Protein AF-A0A9D6WDE6-F1 (afdb_monomer)

Structure (mmCIF, N/CA/C/O backbone):
data_AF-A0A9D6WDE6-F1
#
_entry.id   AF-A0A9D6WDE6-F1
#
loop_
_atom_site.group_PDB
_atom_site.id
_atom_site.type_symbol
_atom_site.label_atom_id
_atom_site.label_alt_id
_atom_site.label_comp_id
_atom_site.label_asym_id
_atom_site.label_entity_id
_atom_site.label_seq_id
_atom_site.pdbx_PDB_ins_code
_atom_site.Cartn_x
_atom_site.Cartn_y
_atom_site.Cartn_z
_atom_site.occupancy
_atom_site.B_iso_or_equiv
_atom_site.auth_seq_id
_atom_site.auth_comp_id
_atom_site.auth_asym_id
_atom_site.auth_atom_id
_atom_site.pdbx_PDB_model_num
ATOM 1 N N . MET A 1 1 ? 1.030 -18.334 -0.334 1.00 39.16 1 MET A N 1
ATOM 2 C CA . MET A 1 1 ? 1.734 -17.310 0.473 1.00 39.16 1 MET A CA 1
ATOM 3 C C . MET A 1 1 ? 0.956 -15.984 0.480 1.00 39.16 1 MET A C 1
ATOM 5 O O . MET A 1 1 ? 1.410 -15.011 -0.090 1.00 39.16 1 MET A O 1
ATOM 9 N N . ARG A 1 2 ? -0.241 -15.944 1.094 1.00 40.38 2 ARG A N 1
ATOM 10 C CA . ARG A 1 2 ? -1.112 -14.742 1.194 1.00 40.38 2 ARG A CA 1
ATOM 11 C C . ARG A 1 2 ? -1.199 -14.164 2.619 1.00 40.38 2 ARG A C 1
ATOM 13 O O . ARG A 1 2 ? -1.968 -13.250 2.872 1.00 40.38 2 ARG A O 1
ATOM 20 N N . ARG A 1 3 ? -0.467 -14.748 3.575 1.00 40.88 3 ARG A N 1
ATOM 21 C CA . ARG A 1 3 ? -0.707 -14.526 5.010 1.00 40.88 3 ARG A CA 1
ATOM 22 C C . ARG A 1 3 ? 0.004 -13.303 5.594 1.00 40.88 3 ARG A C 1
ATOM 24 O O . ARG A 1 3 ? -0.477 -12.811 6.597 1.00 40.88 3 ARG A O 1
ATOM 31 N N . LEU A 1 4 ? 1.084 -12.801 4.987 1.00 37.81 4 LEU A N 1
ATOM 32 C CA . LEU A 1 4 ? 1.917 -11.746 5.593 1.00 37.81 4 LEU A CA 1
ATOM 33 C C . LEU A 1 4 ? 1.359 -10.327 5.390 1.00 37.81 4 LEU A C 1
ATOM 35 O O . LEU A 1 4 ? 1.248 -9.584 6.357 1.00 37.81 4 LEU A O 1
ATOM 39 N N . LEU A 1 5 ? 0.895 -9.986 4.182 1.00 40.03 5 LEU A N 1
ATOM 40 C CA . LEU A 1 5 ? 0.228 -8.699 3.902 1.00 40.03 5 LEU A CA 1
ATOM 41 C C . LEU A 1 5 ? -1.110 -8.538 4.644 1.00 40.03 5 LEU A C 1
ATOM 43 O O . LEU A 1 5 ? -1.535 -7.421 4.931 1.00 40.03 5 LEU A O 1
ATOM 47 N N . ALA A 1 6 ? -1.751 -9.657 4.994 1.00 45.62 6 ALA A N 1
ATOM 48 C CA . ALA A 1 6 ? -2.990 -9.659 5.756 1.00 45.62 6 ALA A CA 1
ATOM 49 C C . ALA A 1 6 ? -2.793 -9.222 7.219 1.00 45.62 6 ALA A C 1
ATOM 51 O O . ALA A 1 6 ? -3.741 -8.717 7.802 1.00 45.62 6 ALA A O 1
ATOM 52 N N . VAL A 1 7 ? -1.601 -9.375 7.815 1.00 45.12 7 VAL A N 1
ATOM 53 C CA . VAL A 1 7 ? -1.374 -9.079 9.248 1.00 45.12 7 VAL A CA 1
ATOM 54 C C . VAL A 1 7 ? -1.395 -7.575 9.525 1.00 45.12 7 VAL A C 1
ATOM 56 O O . VAL A 1 7 ? -2.079 -7.135 10.445 1.00 45.12 7 VAL A O 1
ATOM 59 N N . ALA A 1 8 ? -0.747 -6.790 8.662 1.00 46.88 8 ALA A N 1
ATOM 60 C CA . ALA A 1 8 ? -0.653 -5.334 8.780 1.00 46.88 8 ALA A CA 1
ATOM 61 C C . ALA A 1 8 ? -2.029 -4.636 8.715 1.00 46.88 8 ALA A C 1
ATOM 63 O O . ALA A 1 8 ? -2.273 -3.649 9.403 1.00 46.88 8 ALA A O 1
ATOM 64 N N . CYS A 1 9 ? -2.960 -5.165 7.911 1.00 48.22 9 CYS A N 1
ATOM 65 C CA . CYS A 1 9 ? -4.346 -4.691 7.889 1.00 48.22 9 CYS A CA 1
ATOM 66 C C . CYS A 1 9 ? -5.230 -5.370 8.944 1.00 48.22 9 CYS A C 1
ATOM 68 O O . CYS A 1 9 ? -6.136 -4.722 9.457 1.00 48.22 9 CYS A O 1
ATOM 70 N N . ALA A 1 10 ? -4.979 -6.635 9.301 1.00 50.94 10 ALA A N 1
ATOM 71 C CA . ALA A 1 10 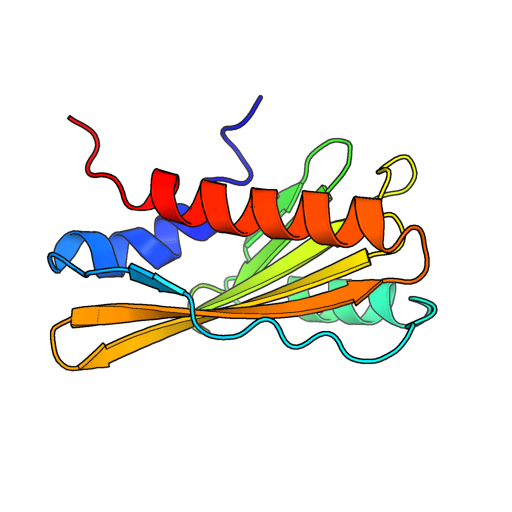? -5.787 -7.357 10.283 1.00 50.94 10 ALA A CA 1
ATOM 72 C C . ALA A 1 10 ? -5.682 -6.759 11.690 1.00 50.94 10 ALA A C 1
ATOM 74 O O . ALA A 1 10 ? -6.695 -6.715 12.375 1.00 50.94 10 ALA A O 1
ATOM 75 N N . GLY A 1 11 ? -4.519 -6.249 12.114 1.00 49.53 11 GLY A N 1
ATOM 76 C CA . GLY A 1 11 ? -4.391 -5.567 13.412 1.00 49.53 11 GLY A CA 1
ATOM 77 C C . GLY A 1 11 ? -5.223 -4.282 13.489 1.00 49.53 11 GLY A C 1
ATOM 78 O O . GLY A 1 11 ? -5.933 -4.046 14.464 1.00 49.53 11 GLY A O 1
ATOM 79 N N . LEU A 1 12 ? -5.217 -3.498 12.409 1.00 52.53 12 LEU A N 1
ATOM 80 C CA . LEU A 1 12 ? -5.995 -2.263 12.287 1.00 52.53 12 LEU A CA 1
ATOM 81 C C . LEU A 1 12 ? -7.504 -2.495 12.156 1.00 52.53 12 LEU A C 1
ATOM 83 O O . LEU A 1 12 ? -8.312 -1.697 12.622 1.00 52.53 12 LEU A O 1
ATOM 87 N N . LEU A 1 13 ? -7.885 -3.603 11.527 1.00 52.16 13 LEU A N 1
ATOM 88 C CA . LEU A 1 13 ? -9.272 -3.988 11.298 1.00 52.16 13 LEU A CA 1
ATOM 89 C C . LEU A 1 13 ? -9.865 -4.812 12.453 1.00 52.16 13 LEU A C 1
ATOM 91 O O . LEU A 1 13 ? -11.079 -4.798 12.630 1.00 52.16 13 LEU A O 1
ATOM 95 N N . ALA A 1 14 ? -9.048 -5.473 13.280 1.00 51.78 14 ALA A N 1
ATOM 96 C CA . ALA A 1 14 ? -9.503 -6.200 14.469 1.00 51.78 14 ALA A CA 1
ATOM 97 C C . ALA A 1 14 ? -10.117 -5.265 15.522 1.00 51.78 14 ALA A C 1
ATOM 99 O O . ALA A 1 14 ? -11.100 -5.635 16.165 1.00 51.78 14 ALA A O 1
ATOM 100 N N . LEU A 1 15 ? -9.614 -4.026 15.632 1.00 47.50 15 LEU A N 1
ATOM 101 C CA . LEU A 1 15 ? -10.226 -2.993 16.476 1.00 47.50 15 LEU A CA 1
ATOM 102 C C . LEU A 1 15 ? -11.658 -2.644 16.030 1.00 47.50 15 LEU A C 1
ATOM 104 O O . LEU A 1 15 ? -12.489 -2.268 16.851 1.00 47.50 15 LEU A O 1
ATOM 108 N N . ALA A 1 16 ? -11.956 -2.794 14.737 1.00 47.28 16 ALA A N 1
ATOM 109 C CA . ALA A 1 16 ? -13.279 -2.557 14.176 1.00 47.28 16 ALA A CA 1
ATOM 110 C C . ALA A 1 16 ? -14.168 -3.810 14.134 1.00 47.28 16 ALA A C 1
ATOM 112 O O . ALA A 1 16 ? -15.385 -3.706 14.279 1.00 47.28 16 ALA A O 1
ATOM 113 N N . ALA A 1 17 ? -13.587 -5.000 13.969 1.00 48.16 17 ALA A N 1
ATOM 114 C CA . ALA A 1 17 ? -14.317 -6.267 14.009 1.00 48.16 17 ALA A CA 1
ATOM 115 C C . ALA A 1 17 ? -14.914 -6.546 15.400 1.00 48.16 17 ALA A C 1
ATOM 117 O O . ALA A 1 17 ? -16.003 -7.102 15.493 1.00 48.16 17 ALA A O 1
ATOM 118 N N . ALA A 1 18 ? -14.275 -6.064 16.474 1.00 49.88 18 ALA A N 1
ATOM 119 C CA . ALA A 1 18 ? -14.845 -6.080 17.825 1.00 49.88 18 ALA A CA 1
ATOM 120 C C . ALA A 1 18 ? -16.123 -5.220 17.974 1.00 49.88 18 ALA A C 1
ATOM 122 O O . ALA A 1 18 ? -16.766 -5.245 19.022 1.00 49.88 18 ALA A O 1
ATOM 123 N N . ALA A 1 19 ? -16.494 -4.448 16.946 1.00 47.50 19 ALA A N 1
ATOM 124 C CA . ALA A 1 19 ? -17.531 -3.427 17.006 1.00 47.50 19 ALA A CA 1
ATOM 125 C C . ALA A 1 19 ? -18.738 -3.684 16.070 1.00 47.50 19 ALA A C 1
ATOM 127 O O . ALA A 1 19 ? -19.608 -2.820 15.997 1.00 47.50 19 ALA A O 1
ATOM 128 N N . ASP A 1 20 ? -18.843 -4.826 15.374 1.00 54.03 20 ASP A N 1
ATOM 129 C CA . ASP A 1 20 ? -19.872 -5.052 14.326 1.00 54.03 20 ASP A CA 1
ATOM 130 C C . ASP A 1 20 ? -19.853 -3.962 13.230 1.00 54.03 20 ASP A C 1
ATOM 132 O O . ASP A 1 20 ? -20.867 -3.516 12.681 1.00 54.03 20 ASP A O 1
ATOM 136 N N . ALA A 1 21 ? -18.650 -3.486 12.919 1.00 54.38 21 ALA A N 1
ATOM 137 C CA . ALA A 1 21 ? -18.438 -2.375 12.016 1.00 54.38 21 ALA A CA 1
ATOM 138 C C . ALA A 1 21 ? -18.770 -2.707 10.555 1.00 54.38 21 ALA A C 1
ATOM 140 O O . ALA A 1 21 ? -18.129 -3.553 9.927 1.00 54.38 21 ALA A O 1
ATOM 141 N N . ARG A 1 22 ? -19.698 -1.962 9.941 1.00 58.09 22 ARG A N 1
ATOM 142 C CA . ARG A 1 22 ? -19.879 -1.989 8.478 1.00 58.09 22 ARG A CA 1
ATOM 143 C C . ARG A 1 22 ? -18.728 -1.245 7.796 1.00 58.09 22 ARG A C 1
ATOM 145 O O . ARG A 1 22 ? -18.532 -0.057 8.035 1.00 58.09 22 ARG A O 1
ATOM 152 N N . VAL A 1 23 ? -17.982 -1.915 6.916 1.00 57.03 23 VAL A N 1
ATOM 153 C CA . VAL A 1 23 ? -16.909 -1.272 6.136 1.00 57.03 23 VAL A CA 1
ATOM 154 C C . VAL A 1 23 ? -17.503 -0.538 4.935 1.00 57.03 23 VAL A C 1
ATOM 156 O O . VAL A 1 23 ? -18.060 -1.158 4.028 1.00 57.03 23 VAL A O 1
ATOM 159 N N . VAL A 1 24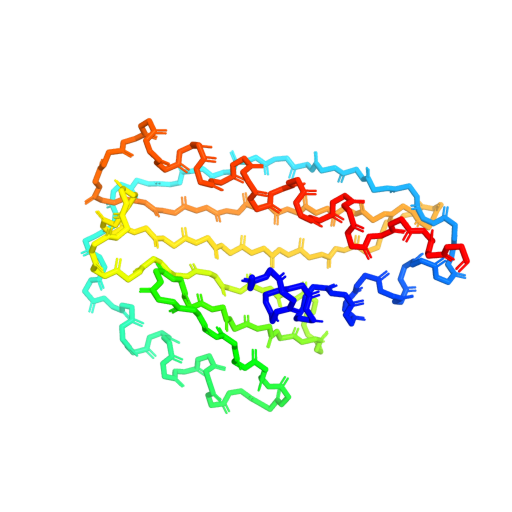 ? -17.330 0.781 4.891 1.00 57.28 24 VAL A N 1
ATOM 160 C CA . VAL A 1 24 ? -17.697 1.632 3.759 1.00 57.28 24 VAL A CA 1
ATOM 161 C C . VAL A 1 24 ? -16.421 2.180 3.118 1.00 57.28 24 VAL A C 1
ATOM 163 O O . VAL A 1 24 ? -15.710 3.006 3.684 1.00 57.28 24 VAL A O 1
ATOM 166 N N . VAL A 1 25 ? -16.095 1.701 1.917 1.00 58.22 25 VAL A N 1
ATOM 167 C CA . VAL A 1 25 ? -14.910 2.163 1.176 1.00 58.22 25 VAL A CA 1
ATOM 168 C C . VAL A 1 25 ? -15.275 3.441 0.424 1.00 58.22 25 VAL A C 1
ATOM 170 O O . VAL A 1 25 ? -16.086 3.401 -0.502 1.00 58.22 25 VAL A O 1
ATOM 173 N N . PHE A 1 26 ? -14.683 4.569 0.812 1.00 51.03 26 PHE A N 1
ATOM 174 C CA . PHE A 1 26 ? -14.956 5.879 0.227 1.00 51.03 26 PHE A CA 1
ATOM 175 C C . PHE A 1 26 ? -13.731 6.387 -0.528 1.00 51.03 26 PHE A C 1
ATOM 177 O O . PHE A 1 26 ? -12.671 6.543 0.063 1.00 51.03 26 PHE A O 1
ATOM 184 N N . GLY A 1 27 ? -13.925 6.731 -1.803 1.00 52.78 27 GLY A N 1
ATOM 185 C CA . GLY A 1 27 ? -12.989 7.545 -2.577 1.00 52.78 27 GLY A CA 1
ATOM 186 C C . GLY A 1 27 ? -11.721 6.819 -3.033 1.00 52.78 27 GLY A C 1
ATOM 187 O O . GLY A 1 27 ? -10.950 6.285 -2.246 1.00 52.78 27 GLY A O 1
ATOM 188 N N . LYS A 1 28 ? -11.479 6.849 -4.345 1.00 56.12 28 LYS A N 1
ATOM 189 C CA . LYS A 1 28 ? -10.154 6.616 -4.926 1.00 56.12 28 LYS A CA 1
ATOM 190 C C . LYS A 1 28 ? -9.686 7.947 -5.478 1.00 56.12 28 LYS A C 1
ATOM 192 O O . LYS A 1 28 ? -10.188 8.372 -6.520 1.00 56.12 28 LYS A O 1
ATOM 197 N N . ARG A 1 29 ? -8.766 8.622 -4.792 1.00 57.81 29 ARG A N 1
ATOM 198 C CA . ARG A 1 29 ? -8.119 9.812 -5.354 1.00 57.81 29 ARG A CA 1
ATOM 199 C C . ARG A 1 29 ? -6.824 9.367 -6.020 1.00 57.81 29 ARG A C 1
ATOM 201 O O . ARG A 1 29 ? -5.984 8.736 -5.389 1.00 57.81 29 ARG A O 1
ATOM 208 N N . CYS A 1 30 ? -6.703 9.639 -7.316 1.00 57.84 30 CYS A N 1
ATOM 209 C CA . CYS A 1 30 ? -5.528 9.288 -8.108 1.00 57.84 30 CYS A CA 1
ATOM 210 C C . CYS A 1 30 ? -4.888 10.589 -8.621 1.00 57.84 30 CYS A C 1
ATOM 212 O O . CYS A 1 30 ? -5.360 11.124 -9.628 1.00 57.84 30 CYS A O 1
ATOM 214 N N . PRO A 1 31 ? -3.901 11.159 -7.903 1.00 58.59 31 PRO A N 1
ATOM 215 C CA . PRO A 1 31 ? -3.145 12.330 -8.354 1.00 58.59 31 PRO A CA 1
ATOM 216 C C . PRO A 1 31 ? -2.150 11.952 -9.480 1.00 58.59 31 PRO A C 1
ATOM 218 O O . PRO A 1 31 ? -2.048 10.769 -9.816 1.00 58.59 31 PRO A O 1
ATOM 221 N N . PRO A 1 32 ? -1.463 12.925 -10.120 1.00 59.84 32 PRO A N 1
ATOM 222 C CA . PRO A 1 32 ? -0.767 12.729 -11.398 1.00 59.84 32 PRO A CA 1
ATOM 223 C C . PRO A 1 32 ? 0.425 11.761 -11.309 1.00 59.84 32 PRO A C 1
ATOM 225 O O . PRO A 1 32 ? 0.836 11.353 -10.225 1.00 59.84 32 PRO A O 1
ATOM 228 N N . ARG A 1 33 ? 0.975 11.390 -12.479 1.00 60.47 33 ARG A N 1
ATOM 229 C CA . ARG A 1 33 ? 2.186 10.557 -12.594 1.00 60.47 33 ARG A CA 1
ATOM 230 C C . ARG A 1 33 ? 3.285 11.073 -11.658 1.00 60.47 33 ARG A C 1
ATOM 232 O O . ARG A 1 33 ? 3.709 12.215 -11.790 1.00 60.47 33 ARG A O 1
ATOM 239 N N . ASP A 1 34 ? 3.755 10.207 -10.768 1.00 68.44 34 ASP A N 1
ATOM 240 C CA . ASP A 1 34 ? 4.879 10.448 -9.857 1.00 68.44 34 ASP A CA 1
ATOM 241 C C . ASP A 1 34 ? 6.042 9.553 -10.290 1.00 68.44 34 ASP A C 1
ATOM 243 O O . ASP A 1 34 ? 5.882 8.337 -10.397 1.00 68.44 34 ASP A O 1
ATOM 247 N N . THR A 1 35 ? 7.204 10.143 -10.568 1.00 65.12 35 THR A N 1
ATOM 248 C CA . THR A 1 35 ? 8.385 9.415 -11.055 1.00 65.12 35 THR A CA 1
ATOM 249 C C . THR A 1 35 ? 8.947 8.431 -10.034 1.00 65.12 35 THR A C 1
ATOM 251 O O . THR A 1 35 ? 9.687 7.528 -10.416 1.00 65.12 35 THR A O 1
ATOM 254 N N . GLY A 1 36 ? 8.587 8.573 -8.756 1.00 68.50 36 GLY A N 1
ATOM 255 C CA . GLY A 1 36 ? 9.027 7.691 -7.682 1.00 68.50 36 GLY A CA 1
ATOM 256 C C . GLY A 1 36 ? 10.409 8.008 -7.121 1.00 68.50 36 GLY A C 1
ATOM 257 O O . GLY A 1 36 ? 10.886 7.293 -6.243 1.00 68.50 36 GLY A O 1
ATOM 258 N N . ALA A 1 37 ? 11.041 9.099 -7.569 1.00 73.75 37 ALA A N 1
ATOM 259 C CA . ALA A 1 37 ? 12.390 9.483 -7.148 1.00 73.75 37 ALA A CA 1
ATOM 260 C C . ALA A 1 37 ? 12.515 9.709 -5.625 1.00 73.75 37 ALA A C 1
ATOM 262 O O . ALA A 1 37 ? 13.561 9.431 -5.047 1.00 73.75 37 ALA A O 1
ATOM 263 N N . GLY A 1 38 ? 11.445 10.161 -4.958 1.00 80.31 38 GLY A N 1
ATOM 264 C CA . GLY A 1 38 ? 11.420 10.388 -3.505 1.00 80.31 38 GLY A CA 1
ATOM 265 C C . GLY A 1 38 ? 11.038 9.169 -2.655 1.00 80.31 38 GLY A C 1
ATOM 266 O O . GLY A 1 38 ? 11.084 9.242 -1.428 1.00 80.31 38 GLY A O 1
ATOM 267 N N . TRP A 1 39 ? 10.651 8.045 -3.266 1.00 86.69 39 TRP A N 1
ATOM 268 C CA . TRP A 1 39 ? 10.093 6.907 -2.524 1.00 86.69 39 TRP A CA 1
ATOM 269 C C . TRP A 1 39 ? 11.088 6.206 -1.597 1.00 86.69 39 TRP A C 1
ATOM 271 O O . TRP A 1 39 ? 10.667 5.820 -0.512 1.00 86.69 39 TRP A O 1
ATOM 281 N N . PRO A 1 40 ? 12.386 6.049 -1.929 1.00 87.56 40 PRO A N 1
ATOM 282 C CA . PRO A 1 40 ? 13.337 5.454 -0.990 1.00 87.56 40 PRO A CA 1
ATOM 283 C C . PRO A 1 40 ? 13.457 6.240 0.324 1.00 87.56 40 PRO A C 1
ATOM 285 O O . PRO A 1 40 ? 13.483 5.638 1.396 1.00 87.56 40 PRO A O 1
ATOM 288 N N . ALA A 1 41 ? 13.471 7.576 0.252 1.00 87.75 41 ALA A N 1
ATOM 289 C CA . ALA A 1 41 ? 13.521 8.440 1.430 1.00 87.75 41 ALA A CA 1
ATOM 290 C C . ALA A 1 41 ? 12.204 8.401 2.225 1.00 87.75 41 ALA A C 1
ATOM 292 O O . ALA A 1 41 ? 12.229 8.281 3.447 1.00 87.75 41 ALA A O 1
ATOM 293 N N . GLU A 1 42 ? 11.058 8.430 1.537 1.00 89.94 42 GLU A N 1
ATOM 294 C CA . GLU A 1 42 ? 9.733 8.263 2.152 1.00 89.94 42 GLU A CA 1
ATOM 295 C C . GLU A 1 42 ? 9.618 6.911 2.876 1.00 89.94 42 GLU A C 1
ATOM 297 O O . GLU A 1 42 ? 9.222 6.861 4.036 1.00 89.94 42 GLU A O 1
ATOM 302 N N . LEU A 1 43 ? 10.043 5.819 2.234 1.00 89.38 43 LEU A N 1
ATOM 303 C CA . LEU A 1 43 ? 10.078 4.476 2.815 1.00 89.38 43 LEU A CA 1
ATOM 304 C C . LEU A 1 43 ? 10.962 4.404 4.059 1.00 89.38 43 LEU A C 1
ATOM 306 O O . LEU A 1 43 ? 10.561 3.806 5.057 1.00 89.38 43 LEU A O 1
ATOM 310 N N . ALA A 1 44 ? 12.154 5.002 4.012 1.00 91.75 44 ALA A N 1
ATOM 311 C CA . ALA A 1 44 ? 13.048 5.067 5.163 1.00 91.75 44 ALA A CA 1
ATOM 312 C C . ALA A 1 44 ? 12.405 5.849 6.320 1.00 91.75 44 ALA A C 1
ATOM 314 O O . ALA A 1 44 ? 12.401 5.370 7.453 1.00 91.75 44 ALA A O 1
ATOM 315 N N . ALA A 1 45 ? 11.786 6.996 6.027 1.00 93.06 45 ALA A N 1
ATOM 316 C CA . ALA A 1 45 ? 11.082 7.804 7.018 1.00 93.06 45 ALA A CA 1
ATOM 317 C C . ALA A 1 45 ? 9.875 7.070 7.625 1.00 93.06 45 ALA A C 1
ATOM 319 O O . ALA A 1 45 ? 9.659 7.149 8.830 1.00 93.06 45 ALA A O 1
ATOM 320 N N . LEU A 1 46 ? 9.107 6.328 6.820 1.00 91.81 46 LEU A N 1
ATOM 321 C CA . LEU A 1 46 ? 7.983 5.513 7.288 1.00 91.81 46 LEU A CA 1
ATOM 322 C C . LEU A 1 46 ? 8.450 4.361 8.184 1.00 91.81 46 LEU A C 1
ATOM 324 O O . LEU A 1 46 ? 7.855 4.136 9.232 1.00 91.81 46 LEU A O 1
ATOM 328 N N . ARG A 1 47 ? 9.533 3.666 7.812 1.00 91.75 47 ARG A N 1
ATOM 329 C CA . ARG A 1 47 ? 10.127 2.583 8.618 1.00 91.75 47 ARG A CA 1
ATOM 330 C C . ARG A 1 47 ? 10.711 3.070 9.938 1.00 91.75 47 ARG A C 1
ATOM 332 O O . ARG A 1 47 ? 10.724 2.316 10.901 1.00 91.75 47 ARG A O 1
ATOM 339 N N . ALA A 1 48 ? 11.193 4.308 9.980 1.00 92.38 48 ALA A N 1
ATOM 340 C CA . ALA A 1 48 ? 11.727 4.914 11.192 1.00 92.38 48 ALA A CA 1
ATOM 341 C C . ALA A 1 48 ? 10.634 5.350 12.186 1.00 92.38 48 ALA A C 1
ATOM 343 O O . ALA A 1 48 ? 10.960 5.744 13.306 1.00 92.38 48 ALA A O 1
ATOM 344 N N . ARG A 1 49 ? 9.345 5.312 11.808 1.00 90.44 49 ARG A N 1
ATOM 345 C CA . ARG A 1 49 ? 8.259 5.687 12.721 1.00 90.44 49 ARG A CA 1
ATOM 346 C C . ARG A 1 49 ? 8.109 4.652 13.844 1.00 90.44 49 ARG A C 1
ATOM 348 O O . ARG A 1 49 ? 8.218 3.450 13.595 1.00 90.44 49 ARG A O 1
ATOM 355 N N . PRO A 1 50 ? 7.801 5.091 15.075 1.00 87.88 50 PRO A N 1
ATOM 356 C CA . PRO A 1 50 ? 7.505 4.174 16.167 1.00 87.88 50 PRO A CA 1
ATOM 357 C C . PRO A 1 50 ? 6.278 3.320 15.825 1.00 87.88 50 PRO A C 1
ATOM 359 O O . PRO A 1 50 ? 5.286 3.834 15.307 1.00 87.88 50 PRO A O 1
ATOM 362 N N . ASN A 1 51 ? 6.347 2.022 16.136 1.00 82.75 51 ASN A N 1
ATOM 363 C CA . ASN A 1 51 ? 5.318 1.018 15.827 1.00 82.75 51 ASN A CA 1
ATOM 364 C C . ASN A 1 51 ? 5.080 0.780 14.325 1.00 82.75 51 ASN A C 1
ATOM 366 O O . ASN A 1 51 ? 4.040 0.241 13.953 1.00 82.75 51 ASN A O 1
ATOM 370 N N . ALA A 1 52 ? 6.012 1.180 13.455 1.00 84.88 52 ALA A N 1
ATOM 371 C CA . ALA A 1 52 ? 5.931 0.826 12.047 1.00 84.88 52 ALA A CA 1
ATOM 372 C C . ALA A 1 52 ? 6.125 -0.682 11.857 1.00 84.88 52 ALA A C 1
ATOM 374 O O . ALA A 1 52 ? 7.138 -1.259 12.253 1.00 84.88 52 ALA A O 1
ATOM 375 N N . GLU A 1 53 ? 5.167 -1.311 11.189 1.00 87.69 53 GLU A N 1
ATOM 376 C CA . GLU A 1 53 ? 5.203 -2.727 10.852 1.00 87.69 53 GLU A CA 1
ATOM 377 C C . GLU A 1 53 ? 5.452 -2.879 9.355 1.00 87.69 53 GLU A C 1
ATOM 379 O O . GLU A 1 53 ? 4.578 -2.622 8.524 1.00 87.69 53 GLU A O 1
ATOM 384 N N . ALA A 1 54 ? 6.661 -3.299 8.989 1.00 86.50 54 ALA A N 1
ATOM 385 C CA . ALA A 1 54 ? 6.995 -3.590 7.603 1.00 86.50 54 ALA A CA 1
ATOM 386 C C . ALA A 1 54 ? 6.702 -5.060 7.277 1.00 86.50 54 ALA A C 1
ATOM 388 O O . ALA A 1 54 ? 7.137 -5.969 7.980 1.00 86.50 54 ALA A O 1
ATOM 389 N N . SER A 1 55 ? 6.012 -5.300 6.167 1.00 83.94 55 SER A N 1
ATOM 390 C CA . SER A 1 55 ? 5.839 -6.631 5.588 1.00 83.94 55 SER A CA 1
ATOM 391 C C . SER A 1 55 ? 6.110 -6.569 4.096 1.00 83.94 55 SER A C 1
ATOM 393 O O . SER A 1 55 ? 5.812 -5.578 3.434 1.00 83.94 55 SER A O 1
ATOM 395 N N . GLU A 1 56 ? 6.699 -7.615 3.538 1.00 86.31 56 GLU A N 1
ATOM 396 C CA . GLU A 1 56 ? 6.977 -7.645 2.112 1.00 86.31 56 GLU A CA 1
ATOM 397 C C . GLU A 1 56 ? 6.818 -9.033 1.519 1.00 86.31 56 GLU A C 1
ATOM 399 O O . GLU A 1 56 ? 7.011 -10.051 2.182 1.00 86.31 56 GLU A O 1
ATOM 404 N N . ASP A 1 57 ? 6.471 -9.053 0.240 1.00 85.06 57 ASP A N 1
ATOM 405 C CA . ASP A 1 57 ? 6.556 -10.228 -0.606 1.00 85.06 57 ASP A CA 1
ATOM 406 C C . ASP A 1 57 ? 7.473 -9.951 -1.812 1.00 85.06 57 ASP A C 1
ATOM 408 O O . ASP A 1 57 ? 8.190 -8.941 -1.878 1.00 85.06 57 ASP A O 1
ATOM 412 N N . ALA A 1 58 ? 7.473 -10.880 -2.770 1.00 84.88 58 ALA A N 1
ATOM 413 C CA . ALA A 1 58 ? 8.301 -10.802 -3.968 1.00 84.88 58 ALA A CA 1
ATOM 414 C C . ALA A 1 58 ? 8.001 -9.577 -4.854 1.00 84.88 58 ALA A C 1
ATOM 416 O O . ALA A 1 58 ? 8.840 -9.192 -5.663 1.00 84.88 58 ALA A O 1
ATOM 417 N N . ARG A 1 59 ? 6.812 -8.975 -4.754 1.00 87.75 59 ARG A N 1
ATOM 418 C CA . ARG A 1 59 ? 6.337 -7.933 -5.674 1.00 87.75 59 ARG A CA 1
ATOM 419 C C . ARG A 1 59 ? 5.803 -6.682 -4.985 1.00 87.75 59 ARG A C 1
ATOM 421 O O . ARG A 1 59 ? 5.553 -5.685 -5.663 1.00 87.75 59 ARG A O 1
ATOM 428 N N . THR A 1 60 ? 5.593 -6.696 -3.678 1.00 89.25 60 THR A N 1
ATOM 429 C CA . THR A 1 60 ? 5.016 -5.585 -2.921 1.00 89.25 60 THR A CA 1
ATOM 430 C C . THR A 1 60 ? 5.691 -5.460 -1.559 1.00 89.25 60 THR A C 1
ATOM 432 O O . THR A 1 60 ? 6.054 -6.444 -0.920 1.00 89.25 60 THR A O 1
ATOM 435 N N . LEU A 1 61 ? 5.881 -4.219 -1.130 1.00 90.50 61 LEU A N 1
ATOM 436 C CA . LEU A 1 61 ? 6.270 -3.827 0.216 1.00 90.50 61 LEU A CA 1
ATOM 437 C C . LEU A 1 61 ? 5.088 -3.084 0.838 1.00 90.50 61 LEU A C 1
ATOM 439 O O . LEU A 1 61 ? 4.524 -2.197 0.201 1.00 90.50 61 LEU A O 1
ATOM 443 N N . ALA A 1 62 ? 4.734 -3.427 2.067 1.00 90.81 62 ALA A N 1
ATOM 444 C CA . ALA A 1 62 ? 3.745 -2.726 2.863 1.00 90.81 62 ALA A CA 1
ATOM 445 C C . ALA A 1 62 ? 4.366 -2.238 4.175 1.00 90.81 62 ALA A C 1
ATOM 447 O O . ALA A 1 62 ? 5.162 -2.940 4.797 1.00 90.81 62 ALA A O 1
ATOM 448 N N . ILE A 1 63 ? 3.989 -1.037 4.595 1.00 89.44 63 ILE A N 1
ATOM 449 C CA . ILE A 1 63 ? 4.309 -0.479 5.907 1.00 89.44 63 ILE A CA 1
ATOM 450 C C . ILE A 1 63 ? 2.986 -0.107 6.563 1.00 89.44 63 ILE A C 1
ATOM 452 O O . ILE A 1 63 ? 2.316 0.820 6.110 1.00 89.44 63 ILE A O 1
ATOM 456 N N . ALA A 1 64 ? 2.600 -0.833 7.606 1.00 88.12 64 ALA A N 1
ATOM 457 C CA . ALA A 1 64 ? 1.492 -0.448 8.461 1.00 88.12 64 ALA A CA 1
ATOM 458 C C . ALA A 1 64 ? 1.978 0.474 9.575 1.00 88.12 64 ALA A C 1
ATOM 460 O O . ALA A 1 64 ? 3.076 0.331 10.111 1.00 88.12 64 ALA A O 1
ATOM 461 N N . LEU A 1 65 ? 1.120 1.423 9.910 1.00 85.50 65 LEU A N 1
ATOM 462 C CA . LEU A 1 65 ? 1.300 2.419 10.947 1.00 85.50 65 LEU A CA 1
ATOM 463 C C . LEU A 1 65 ? 0.066 2.357 11.858 1.00 85.50 65 LEU A C 1
ATOM 465 O O . LEU A 1 65 ? -0.846 3.181 11.721 1.00 85.50 65 LEU A O 1
ATOM 469 N N . PRO A 1 66 ? -0.015 1.351 12.755 1.00 81.81 66 PRO A N 1
ATOM 470 C CA . PRO A 1 66 ? -1.232 1.068 13.508 1.00 81.81 66 PRO A CA 1
ATOM 471 C C . PRO A 1 66 ? -1.687 2.249 14.369 1.00 81.81 66 PRO A C 1
ATOM 473 O O . PRO A 1 66 ? -2.870 2.573 14.407 1.00 81.81 66 PRO A O 1
ATOM 476 N N . ALA A 1 67 ? -0.737 2.957 14.986 1.00 79.75 67 ALA A N 1
ATOM 477 C CA . ALA A 1 67 ? -1.015 4.129 15.816 1.00 79.75 67 ALA A CA 1
ATOM 478 C C . ALA A 1 67 ? -1.656 5.295 15.038 1.00 79.75 67 ALA A C 1
ATOM 480 O O . ALA A 1 67 ? -2.337 6.124 15.634 1.00 79.75 67 ALA A O 1
ATOM 481 N N . GLN A 1 68 ? -1.452 5.365 13.719 1.00 83.62 68 GLN A N 1
ATOM 482 C CA . GLN A 1 68 ? -2.023 6.395 12.846 1.00 83.62 68 GLN A CA 1
ATOM 483 C C . GLN A 1 68 ? -3.236 5.893 12.052 1.00 83.62 68 GLN A C 1
ATOM 485 O O . GLN A 1 68 ? -3.864 6.667 11.340 1.00 83.62 68 GLN A O 1
ATOM 490 N N . SER A 1 69 ? -3.592 4.613 12.172 1.00 85.31 69 SER A N 1
ATOM 491 C CA . SER A 1 69 ? -4.600 3.979 11.318 1.00 85.31 69 SER A CA 1
ATOM 492 C C . SER A 1 69 ? -4.295 4.057 9.823 1.00 85.31 69 SER A C 1
ATOM 494 O O . SER A 1 69 ? -5.189 4.211 8.990 1.00 85.31 69 SER A O 1
ATOM 496 N N . GLU A 1 70 ? -3.017 3.908 9.471 1.00 88.19 70 GLU A N 1
ATOM 497 C CA . GLU A 1 70 ? -2.543 4.020 8.094 1.00 88.19 70 GLU A CA 1
ATOM 498 C C . GLU A 1 70 ? -1.795 2.775 7.617 1.00 88.19 70 GLU A C 1
ATOM 500 O O . GLU A 1 70 ? -1.155 2.062 8.391 1.00 88.19 70 GLU A O 1
ATOM 505 N N . ALA A 1 71 ? -1.821 2.548 6.306 1.00 89.50 71 ALA A N 1
ATOM 506 C CA . ALA A 1 71 ? -0.946 1.600 5.638 1.00 89.50 71 ALA A CA 1
ATOM 507 C C . ALA A 1 71 ? -0.460 2.161 4.300 1.00 89.50 71 ALA A C 1
ATOM 509 O O . ALA A 1 71 ? -1.224 2.729 3.521 1.00 89.50 71 ALA A O 1
ATOM 510 N N . TRP A 1 72 ? 0.820 1.968 4.021 1.00 91.56 72 TRP A N 1
ATOM 511 C CA . TRP A 1 72 ? 1.467 2.359 2.778 1.00 91.56 72 TRP A CA 1
ATOM 512 C C . TRP A 1 72 ? 1.890 1.116 2.009 1.00 91.56 72 TRP A C 1
ATOM 514 O O . TRP A 1 72 ? 2.445 0.190 2.590 1.00 91.56 72 TRP A O 1
ATOM 524 N N . TYR A 1 73 ? 1.657 1.102 0.701 1.00 91.69 73 TYR A N 1
ATOM 525 C CA . TYR A 1 73 ? 1.974 -0.006 -0.194 1.00 91.69 73 TYR A CA 1
ATOM 526 C C . TYR A 1 73 ? 2.825 0.490 -1.348 1.00 91.69 73 TYR A C 1
ATOM 528 O O . TYR A 1 73 ? 2.507 1.504 -1.963 1.00 91.69 73 TYR A O 1
ATOM 536 N N . TYR A 1 74 ? 3.856 -0.266 -1.697 1.00 91.69 74 TYR A N 1
ATOM 537 C CA . TYR A 1 74 ? 4.779 0.037 -2.780 1.00 91.69 74 TYR A CA 1
ATOM 538 C C . TYR A 1 74 ? 4.993 -1.206 -3.626 1.00 91.69 74 TYR A C 1
ATOM 540 O O . TYR A 1 74 ? 5.248 -2.296 -3.115 1.00 91.69 74 TYR A O 1
ATOM 548 N N . THR A 1 75 ? 4.919 -1.050 -4.939 1.00 91.31 75 THR A N 1
ATOM 549 C CA . THR A 1 75 ? 5.234 -2.129 -5.880 1.00 91.31 75 THR A CA 1
ATOM 550 C C . THR A 1 75 ? 6.741 -2.217 -6.110 1.00 91.31 75 THR A C 1
ATOM 552 O O . THR A 1 75 ? 7.412 -1.199 -6.280 1.00 91.31 75 THR A O 1
ATOM 555 N N . LYS A 1 76 ? 7.280 -3.436 -6.162 1.00 90.94 76 LYS A N 1
ATOM 556 C CA . LYS A 1 76 ? 8.687 -3.714 -6.491 1.00 90.94 76 LYS A CA 1
ATOM 557 C C . LYS A 1 76 ? 8.869 -3.908 -8.000 1.00 90.94 76 LYS A C 1
ATOM 559 O O . LYS A 1 76 ? 7.896 -4.157 -8.720 1.00 90.94 76 LYS A O 1
ATOM 564 N N . ALA A 1 77 ? 10.113 -3.831 -8.474 1.00 89.19 77 ALA A N 1
ATOM 565 C CA . ALA A 1 77 ? 10.452 -4.171 -9.854 1.00 89.19 77 ALA A CA 1
ATOM 566 C C . ALA A 1 77 ? 9.919 -5.574 -10.219 1.00 89.19 77 ALA A C 1
ATOM 568 O O . ALA A 1 77 ? 9.968 -6.499 -9.410 1.00 89.19 77 ALA A O 1
ATOM 569 N N . GLY A 1 78 ? 9.353 -5.718 -11.420 1.00 88.44 78 GLY A N 1
ATOM 570 C CA . GLY A 1 78 ? 8.685 -6.950 -11.864 1.00 88.44 78 GLY A CA 1
ATOM 571 C C . GLY A 1 78 ? 7.197 -7.054 -11.497 1.00 88.44 78 GLY A C 1
ATOM 572 O O . GLY A 1 78 ? 6.505 -7.948 -11.989 1.00 88.44 78 GLY A O 1
ATOM 573 N N . HIS A 1 79 ? 6.654 -6.137 -10.689 1.00 91.06 79 HIS A N 1
ATOM 574 C CA . HIS A 1 79 ? 5.206 -6.019 -10.526 1.00 91.06 79 HIS A CA 1
ATOM 575 C C . HIS A 1 79 ? 4.581 -5.318 -11.757 1.00 91.06 79 HIS A C 1
ATOM 577 O O . HIS A 1 79 ? 5.082 -4.274 -12.168 1.00 91.06 79 HIS A O 1
ATOM 583 N N . PRO A 1 80 ? 3.455 -5.797 -12.328 1.00 90.94 80 PRO A N 1
ATOM 584 C CA . PRO A 1 80 ? 2.865 -5.209 -13.544 1.00 90.94 80 PRO A CA 1
ATOM 585 C C . PRO A 1 80 ? 2.446 -3.735 -13.431 1.00 90.94 80 PRO A C 1
ATOM 587 O O . PRO A 1 80 ? 2.330 -3.038 -14.436 1.00 90.94 80 PRO A O 1
ATOM 590 N N . ALA A 1 81 ? 2.169 -3.271 -12.211 1.00 89.12 81 ALA A N 1
ATOM 591 C CA . ALA A 1 81 ? 1.846 -1.873 -11.925 1.00 89.12 81 ALA A CA 1
ATOM 592 C C . ALA A 1 81 ? 3.065 -1.020 -11.536 1.00 89.12 81 ALA A C 1
ATOM 594 O O . ALA A 1 81 ? 2.892 0.164 -11.277 1.00 89.12 81 ALA A O 1
ATOM 595 N N . HIS A 1 82 ? 4.264 -1.602 -11.449 1.00 89.06 82 HIS A N 1
ATOM 596 C CA . HIS A 1 82 ? 5.454 -0.858 -11.052 1.00 89.06 82 HIS A CA 1
ATOM 597 C C . HIS A 1 82 ? 5.838 0.199 -12.102 1.00 89.06 82 HIS A C 1
ATOM 599 O O . HIS A 1 82 ? 5.751 -0.085 -13.300 1.00 89.06 82 HIS A O 1
ATOM 605 N N . PRO A 1 83 ? 6.326 1.376 -11.673 1.00 89.56 83 PRO A N 1
ATOM 606 C CA . PRO A 1 83 ? 6.276 1.918 -10.312 1.00 89.56 83 PRO A CA 1
ATOM 607 C C . PRO A 1 83 ? 4.867 2.394 -9.923 1.00 89.56 83 PRO A C 1
ATOM 609 O O . PRO A 1 83 ? 4.232 3.180 -10.625 1.00 89.56 83 PRO A O 1
ATOM 612 N N . ALA A 1 84 ? 4.395 1.947 -8.761 1.00 90.12 84 ALA A N 1
ATOM 613 C CA . ALA A 1 84 ? 3.166 2.413 -8.122 1.00 90.12 84 ALA A CA 1
ATOM 614 C C . ALA A 1 84 ? 3.246 2.336 -6.595 1.00 90.12 84 ALA A C 1
ATOM 616 O O . ALA A 1 84 ? 3.849 1.397 -6.057 1.00 90.12 84 ALA A O 1
ATOM 617 N N . LYS A 1 85 ? 2.567 3.275 -5.928 1.00 91.00 85 LYS A N 1
ATOM 618 C CA . LYS A 1 85 ? 2.308 3.258 -4.488 1.00 91.00 85 LYS A CA 1
ATOM 619 C C . LYS A 1 85 ? 0.838 3.527 -4.172 1.00 91.00 85 LYS A C 1
ATOM 621 O O . LYS A 1 85 ? 0.123 4.142 -4.965 1.00 91.00 85 LYS A O 1
ATOM 626 N N . ALA A 1 86 ? 0.396 3.064 -3.013 1.00 89.88 86 ALA A N 1
ATOM 627 C CA . ALA A 1 86 ? -0.917 3.358 -2.463 1.00 89.88 86 ALA A CA 1
ATOM 628 C C . ALA A 1 86 ? -0.793 3.721 -0.981 1.00 89.88 86 ALA A C 1
ATOM 630 O O . ALA A 1 86 ? -0.053 3.075 -0.244 1.00 89.88 86 ALA A O 1
ATOM 631 N N . HIS A 1 87 ? -1.529 4.736 -0.551 1.00 90.31 87 HIS A N 1
ATOM 632 C CA . HIS A 1 87 ? -1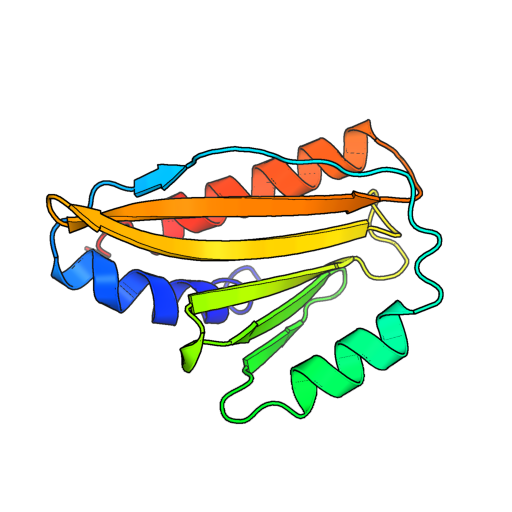.684 5.135 0.840 1.00 90.31 87 HIS A CA 1
ATOM 633 C C . HIS A 1 87 ? -3.120 4.877 1.256 1.00 90.31 87 HIS A C 1
ATOM 635 O O . HIS A 1 87 ? -4.069 5.262 0.574 1.00 90.31 87 HIS A O 1
ATOM 641 N N . LYS A 1 88 ? -3.275 4.181 2.367 1.00 87.38 88 LYS A N 1
ATOM 642 C CA . LYS A 1 88 ? -4.551 3.773 2.907 1.00 87.38 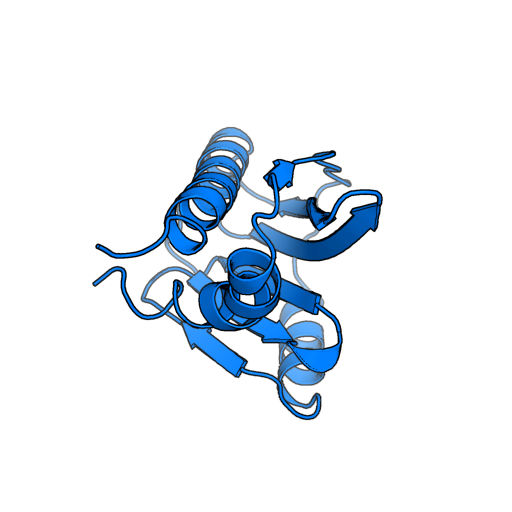88 LYS A CA 1
ATOM 643 C C . LYS A 1 88 ? -4.709 4.367 4.292 1.00 87.38 88 LYS A C 1
ATOM 645 O O . LYS A 1 88 ? -3.831 4.197 5.131 1.00 87.38 88 LYS A O 1
ATOM 650 N N . ILE A 1 89 ? -5.850 4.999 4.521 1.00 85.75 89 ILE A N 1
ATOM 651 C CA . ILE A 1 89 ? -6.233 5.578 5.805 1.00 85.75 89 ILE A CA 1
ATOM 652 C C . ILE A 1 89 ? -7.534 4.912 6.237 1.00 85.75 89 ILE A C 1
ATOM 654 O O . ILE A 1 89 ? -8.500 4.842 5.469 1.00 85.75 89 ILE A O 1
ATOM 658 N N . ILE A 1 90 ? -7.548 4.399 7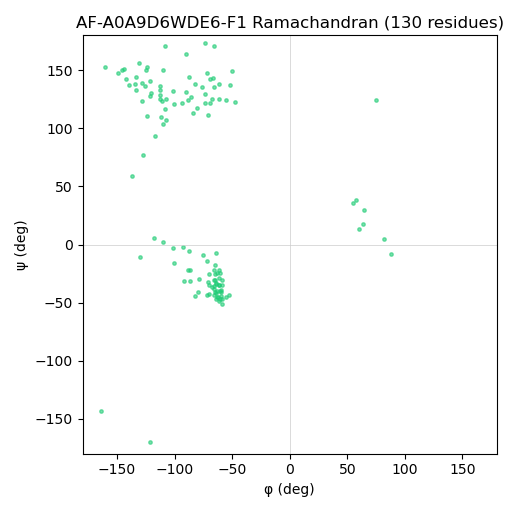.457 1.00 81.44 90 ILE A N 1
ATOM 659 C CA . ILE A 1 90 ? -8.690 3.743 8.077 1.00 81.44 90 ILE A CA 1
ATOM 660 C C . ILE A 1 90 ? -9.221 4.697 9.144 1.00 81.44 90 ILE A C 1
ATOM 662 O O . ILE A 1 90 ? -8.482 5.138 10.015 1.00 81.44 90 ILE A O 1
ATOM 666 N N . SER A 1 91 ? -10.501 5.037 9.080 1.00 80.00 91 SER A N 1
ATOM 667 C CA . SER A 1 91 ? -11.166 5.842 10.099 1.00 80.00 91 SER A CA 1
ATOM 668 C C . SER A 1 91 ? -12.442 5.164 10.564 1.00 80.00 91 SER A C 1
ATOM 670 O O . SER A 1 91 ? -13.188 4.595 9.771 1.00 80.00 91 SER A O 1
ATOM 672 N N . VAL A 1 92 ? -12.700 5.209 11.867 1.00 72.69 92 VAL A N 1
ATOM 673 C CA . VAL A 1 92 ? -13.991 4.800 12.422 1.00 72.69 92 VAL A CA 1
ATOM 674 C C . VAL A 1 92 ? -14.918 6.008 12.345 1.00 72.69 92 VAL A C 1
ATOM 676 O O . VAL A 1 92 ? -14.560 7.097 12.786 1.00 72.69 92 VAL A O 1
ATOM 679 N N . ILE A 1 93 ? -16.085 5.826 11.740 1.00 71.62 93 ILE A N 1
ATOM 680 C CA . ILE A 1 93 ? -17.138 6.836 11.639 1.00 71.62 93 ILE A CA 1
ATOM 681 C C . ILE A 1 93 ? -18.315 6.449 12.545 1.00 71.62 93 ILE A C 1
ATOM 683 O O . ILE A 1 93 ? -18.360 5.346 13.100 1.00 71.62 93 ILE A O 1
ATOM 687 N N . GLU A 1 94 ? -19.266 7.369 12.712 1.00 63.59 94 GLU A N 1
ATOM 688 C CA . GLU A 1 94 ? -20.472 7.155 13.518 1.00 63.59 94 GLU A CA 1
ATOM 689 C C . GLU A 1 94 ? -21.186 5.838 13.158 1.00 63.59 94 GLU A C 1
ATOM 691 O O . GLU A 1 94 ? -21.131 5.359 12.022 1.00 63.59 94 GLU A O 1
ATOM 696 N N . ASN A 1 95 ? -21.848 5.231 14.148 1.00 64.25 95 ASN A N 1
ATOM 697 C CA . ASN A 1 95 ? -22.456 3.892 14.067 1.00 64.25 95 ASN A CA 1
ATOM 698 C C . ASN A 1 95 ? -21.458 2.746 13.868 1.00 64.25 95 ASN A C 1
ATOM 700 O O . ASN A 1 95 ? -21.796 1.717 13.282 1.00 64.25 95 ASN A O 1
ATOM 704 N N . ARG A 1 96 ? -20.230 2.921 14.372 1.00 62.94 96 ARG A N 1
ATOM 705 C CA . ARG A 1 96 ? -19.156 1.920 14.326 1.00 62.94 96 ARG A CA 1
ATOM 706 C C . ARG A 1 96 ? -18.764 1.523 12.905 1.00 62.94 96 ARG A C 1
ATOM 708 O O . ARG A 1 96 ? -18.069 0.538 12.743 1.00 62.94 96 ARG A O 1
ATOM 715 N N . ALA A 1 97 ? -19.170 2.246 11.864 1.00 65.75 97 ALA A N 1
ATOM 716 C CA . ALA A 1 97 ? -18.741 1.916 10.512 1.00 65.75 97 ALA A CA 1
ATOM 717 C C . ALA A 1 97 ? -17.256 2.267 10.321 1.00 65.75 97 ALA A C 1
ATOM 719 O O . ALA A 1 97 ? -16.747 3.225 10.899 1.00 65.75 97 ALA A O 1
ATOM 720 N N . VAL A 1 98 ? -16.544 1.497 9.500 1.00 71.31 98 VAL A N 1
ATOM 721 C CA . VAL A 1 98 ? -15.157 1.804 9.125 1.00 71.31 98 VAL A CA 1
ATOM 722 C C . VAL A 1 98 ? -15.151 2.426 7.749 1.00 71.31 98 VAL A C 1
ATOM 724 O O . VAL A 1 98 ? -15.555 1.799 6.771 1.00 71.31 98 VAL A O 1
ATOM 727 N N . LYS A 1 99 ? -14.632 3.641 7.659 1.00 76.12 99 LYS A N 1
ATOM 728 C CA . LYS A 1 99 ? -14.281 4.281 6.407 1.00 76.12 99 LYS A CA 1
ATOM 729 C C . LYS A 1 99 ? -12.851 3.919 6.033 1.00 76.12 99 LYS A C 1
ATOM 731 O O . LYS A 1 99 ? -11.911 4.164 6.780 1.00 76.12 99 LYS A O 1
ATOM 736 N N . VAL A 1 100 ? -12.690 3.363 4.839 1.00 79.75 100 VAL A N 1
ATOM 737 C CA . VAL A 1 100 ? -11.373 3.156 4.230 1.00 79.75 100 VAL A CA 1
ATOM 738 C C . VAL A 1 100 ? -11.222 4.140 3.083 1.00 79.75 100 VAL A C 1
ATOM 740 O O . VAL A 1 100 ? -11.980 4.070 2.112 1.00 79.75 100 VAL A O 1
ATOM 743 N N . HIS A 1 101 ? -10.252 5.042 3.203 1.00 83.12 101 HIS A N 1
ATOM 744 C CA . HIS A 1 101 ? -9.829 5.952 2.143 1.00 83.12 101 HIS A CA 1
ATOM 745 C C . HIS A 1 101 ? -8.542 5.430 1.515 1.00 83.12 101 HIS A C 1
ATOM 747 O O . HIS A 1 101 ? -7.617 5.049 2.234 1.00 83.12 101 HIS A O 1
ATOM 753 N N . VAL A 1 102 ? -8.487 5.389 0.182 1.00 84.50 102 VAL A N 1
ATOM 754 C CA . VAL A 1 102 ? -7.298 4.925 -0.542 1.00 84.50 102 VAL A CA 1
ATOM 755 C C . VAL A 1 102 ? -6.880 5.953 -1.581 1.00 84.50 102 VAL A C 1
ATOM 757 O O . VAL A 1 102 ? -7.627 6.289 -2.504 1.00 84.50 102 VAL A O 1
ATOM 760 N N . GLU A 1 103 ? -5.638 6.393 -1.466 1.00 86.31 103 GLU A N 1
ATOM 761 C CA . GLU A 1 103 ? -4.951 7.221 -2.444 1.00 86.31 103 GLU A CA 1
ATOM 762 C C . GLU A 1 103 ? -3.868 6.401 -3.126 1.00 86.31 103 GLU A C 1
ATOM 764 O O . GLU A 1 103 ? -3.307 5.476 -2.544 1.00 86.31 103 GLU A O 1
ATOM 769 N N . GLY A 1 104 ? -3.556 6.707 -4.379 1.00 86.94 104 GLY A N 1
ATOM 770 C CA . GLY A 1 104 ? -2.432 6.047 -5.021 1.00 86.94 104 GLY A CA 1
ATOM 771 C C . GLY A 1 104 ? -1.899 6.796 -6.221 1.00 86.94 104 GLY A C 1
ATOM 772 O O . GLY A 1 104 ? -2.624 7.525 -6.904 1.00 86.94 104 GLY A O 1
ATOM 773 N N . THR A 1 105 ? -0.616 6.582 -6.471 1.00 88.69 105 THR A N 1
ATOM 774 C CA . THR A 1 105 ? 0.123 7.148 -7.594 1.00 88.69 105 THR A CA 1
ATOM 775 C C . THR A 1 105 ? 0.784 6.028 -8.384 1.00 88.69 105 THR A C 1
ATOM 777 O O . THR A 1 105 ? 1.114 4.961 -7.858 1.00 88.69 105 THR A O 1
ATOM 780 N N . PHE A 1 106 ? 0.947 6.256 -9.683 1.00 87.62 106 PHE A N 1
ATOM 781 C CA . PHE A 1 106 ? 1.577 5.305 -10.588 1.00 87.62 106 PHE A CA 1
ATOM 782 C C . PHE A 1 106 ? 2.358 6.040 -11.672 1.00 87.62 106 PHE A C 1
ATOM 784 O O . PHE A 1 106 ? 1.975 7.124 -12.110 1.00 87.62 106 PHE A O 1
ATOM 791 N N . ASN A 1 107 ? 3.418 5.409 -12.154 1.00 82.50 107 ASN A N 1
ATOM 792 C CA . ASN A 1 107 ? 4.177 5.841 -13.318 1.00 82.50 107 ASN A CA 1
ATOM 793 C C . ASN A 1 107 ? 4.503 4.627 -14.196 1.00 82.50 107 ASN A C 1
ATOM 795 O O . ASN A 1 107 ? 5.646 4.282 -14.457 1.00 82.50 107 ASN A O 1
ATOM 799 N N . GLY A 1 108 ? 3.434 3.957 -14.625 1.00 75.19 108 GLY A N 1
ATOM 800 C CA . GLY A 1 108 ? 3.466 2.740 -15.429 1.00 75.19 108 GLY A CA 1
ATOM 801 C C . GLY A 1 108 ? 2.104 2.469 -16.068 1.00 75.19 108 GLY A C 1
ATOM 802 O O . GLY A 1 108 ? 1.382 3.391 -16.461 1.00 75.19 108 GLY A O 1
ATOM 803 N N . SER A 1 109 ? 1.709 1.200 -16.161 1.00 86.56 109 SER A N 1
ATOM 804 C CA . SER A 1 109 ? 0.419 0.822 -16.749 1.00 86.56 109 SER A CA 1
ATOM 805 C C . SER A 1 109 ? -0.762 1.216 -15.853 1.00 86.56 109 SER A C 1
ATOM 807 O O . SER A 1 109 ? -1.006 0.601 -14.815 1.00 86.56 109 SER A O 1
ATOM 809 N N . LYS A 1 110 ? -1.568 2.189 -16.308 1.00 86.56 110 LYS A N 1
ATOM 810 C CA . LYS A 1 110 ? -2.814 2.622 -15.643 1.00 86.56 110 LYS A CA 1
ATOM 811 C C . LYS A 1 110 ? -3.754 1.442 -15.364 1.00 86.56 110 LYS A C 1
ATOM 813 O O . LYS A 1 110 ? -4.299 1.319 -14.271 1.00 86.56 110 LYS A O 1
ATOM 818 N N . ARG A 1 111 ? -3.922 0.536 -16.337 1.00 89.69 111 ARG A N 1
ATOM 819 C CA . ARG A 1 111 ? -4.768 -0.663 -16.194 1.00 89.69 111 ARG A CA 1
ATOM 820 C C . ARG A 1 111 ? -4.240 -1.602 -15.108 1.00 89.69 111 ARG A C 1
ATOM 822 O O . ARG A 1 111 ? -5.025 -2.087 -14.291 1.00 89.69 111 ARG A O 1
ATOM 829 N N . ALA A 1 112 ? -2.933 -1.860 -15.096 1.00 90.50 112 ALA A N 1
ATOM 830 C CA . ALA A 1 112 ? -2.320 -2.713 -14.082 1.00 90.50 112 ALA A CA 1
ATOM 831 C C . ALA A 1 112 ? -2.436 -2.086 -12.687 1.00 90.50 112 ALA A C 1
ATOM 833 O O . ALA A 1 112 ? -2.789 -2.782 -11.738 1.00 90.50 112 ALA A O 1
ATOM 834 N N . PHE A 1 113 ? -2.241 -0.770 -12.581 1.00 89.50 113 PHE A N 1
ATOM 835 C CA . PHE A 1 113 ? -2.421 -0.020 -11.342 1.00 89.50 113 PHE A CA 1
ATOM 836 C C . PHE A 1 113 ? -3.839 -0.145 -10.777 1.00 89.50 113 PHE A C 1
ATOM 838 O O . PHE A 1 113 ? -3.994 -0.549 -9.629 1.00 89.50 113 PHE A O 1
ATOM 845 N N . TYR A 1 114 ? -4.889 0.106 -11.568 1.00 87.00 114 TYR A N 1
ATOM 846 C CA . TYR A 1 114 ? -6.263 -0.044 -11.067 1.00 87.00 114 TYR A CA 1
ATOM 847 C C . TYR A 1 114 ? -6.614 -1.483 -10.693 1.00 87.00 114 TYR A C 1
ATOM 849 O O . TYR A 1 114 ? -7.380 -1.695 -9.752 1.00 87.00 114 TYR A O 1
ATOM 857 N N . THR A 1 115 ? -6.065 -2.462 -11.416 1.00 88.81 115 THR A N 1
ATOM 858 C CA . THR A 1 115 ? -6.250 -3.885 -11.099 1.00 88.81 115 THR A CA 1
ATOM 859 C C . THR A 1 115 ? -5.625 -4.213 -9.745 1.00 88.81 115 THR A C 1
ATOM 861 O O . THR A 1 115 ? -6.281 -4.805 -8.893 1.00 88.81 115 THR A O 1
ATOM 864 N N . TRP A 1 116 ? -4.393 -3.758 -9.520 1.00 87.88 116 TRP A N 1
ATOM 865 C CA . TRP A 1 116 ? -3.690 -3.905 -8.250 1.00 87.88 116 TRP A CA 1
ATOM 866 C C . TRP A 1 116 ? -4.419 -3.200 -7.099 1.00 87.88 116 TRP A C 1
ATOM 868 O O . TRP A 1 116 ? -4.718 -3.827 -6.087 1.00 87.88 116 TRP A O 1
ATOM 878 N N . LEU A 1 117 ? -4.822 -1.940 -7.2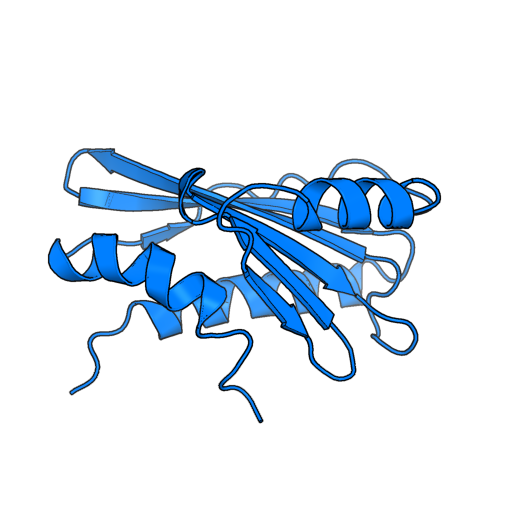91 1.00 85.31 117 LEU A N 1
ATOM 879 C CA . LEU A 1 117 ? -5.553 -1.159 -6.290 1.00 85.31 117 LEU A CA 1
ATOM 880 C C . LEU A 1 117 ? -6.904 -1.795 -5.926 1.00 85.31 117 LEU A C 1
ATOM 882 O O . LEU A 1 117 ? -7.343 -1.724 -4.783 1.00 85.31 117 LEU A O 1
ATOM 886 N N . LYS A 1 118 ? -7.587 -2.422 -6.895 1.00 83.31 118 LYS A N 1
ATOM 887 C CA . LYS A 1 118 ? -8.814 -3.192 -6.640 1.00 83.31 118 LYS A CA 1
ATOM 888 C C . LYS A 1 118 ? -8.535 -4.431 -5.782 1.00 83.31 118 LYS A C 1
ATOM 890 O O . LYS A 1 118 ? -9.366 -4.733 -4.932 1.00 83.31 118 LYS A O 1
ATOM 895 N N . GLY A 1 119 ? -7.404 -5.106 -5.994 1.00 80.50 119 GLY A N 1
ATOM 896 C CA . GLY A 1 119 ? -6.965 -6.237 -5.172 1.00 80.50 119 GLY A CA 1
ATOM 897 C C . GLY A 1 119 ? -6.764 -5.845 -3.708 1.00 80.50 119 GLY A C 1
ATOM 898 O O . GLY A 1 119 ? -7.346 -6.480 -2.836 1.00 80.50 119 GLY A O 1
ATOM 899 N N . LEU A 1 120 ? -6.070 -4.728 -3.452 1.00 77.31 120 LEU A N 1
ATOM 900 C CA . LEU A 1 120 ? -5.878 -4.204 -2.091 1.00 77.31 120 LEU A CA 1
ATOM 901 C C . LEU A 1 120 ? -7.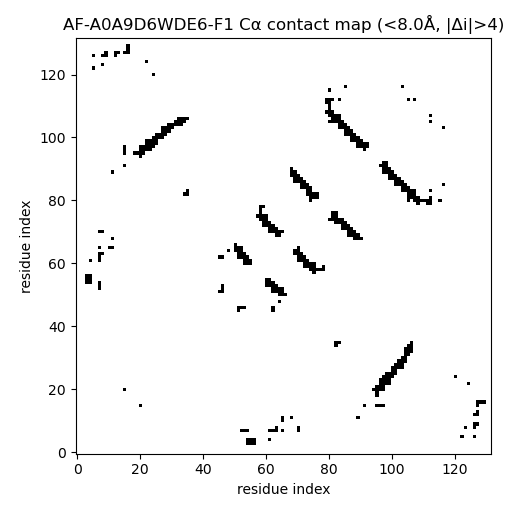218 -3.973 -1.368 1.00 77.31 120 LEU A C 1
ATOM 903 O O . LEU A 1 120 ? -7.406 -4.430 -0.249 1.00 77.31 120 LEU A O 1
ATOM 907 N N . SER A 1 121 ? -8.201 -3.359 -2.038 1.00 71.06 121 SER A N 1
ATOM 908 C CA . SER A 1 121 ? -9.535 -3.145 -1.450 1.00 71.06 121 SER A CA 1
ATOM 909 C C . SER A 1 121 ? -10.330 -4.435 -1.188 1.00 71.06 121 SER A C 1
ATOM 911 O O . SER A 1 121 ? -11.291 -4.412 -0.419 1.00 71.06 121 SER A O 1
ATOM 913 N N . GLN A 1 122 ? -10.018 -5.541 -1.872 1.00 66.69 122 GLN A N 1
ATOM 914 C CA . GLN A 1 122 ? -10.675 -6.833 -1.642 1.00 66.69 122 GLN A CA 1
ATOM 915 C C . GLN A 1 122 ? -10.098 -7.540 -0.418 1.00 66.69 122 GLN A C 1
ATOM 917 O O . GLN A 1 122 ? -10.874 -8.070 0.378 1.00 66.69 122 GLN A O 1
ATOM 922 N N . ASP A 1 123 ? -8.778 -7.497 -0.237 1.00 64.31 123 ASP A N 1
ATOM 923 C CA . ASP A 1 123 ? -8.112 -8.051 0.946 1.00 64.31 123 ASP A CA 1
ATOM 924 C C . ASP A 1 123 ? -8.637 -7.399 2.236 1.00 64.31 123 ASP A C 1
ATOM 926 O O . ASP A 1 123 ? -8.861 -8.082 3.233 1.00 64.31 123 ASP A O 1
ATOM 930 N N . ASP A 1 124 ? -8.968 -6.109 2.180 1.00 62.97 124 ASP A N 1
ATOM 931 C CA . ASP A 1 124 ? -9.582 -5.365 3.285 1.00 62.97 124 ASP A CA 1
ATOM 932 C C . ASP A 1 124 ? -10.931 -5.929 3.718 1.00 62.97 124 ASP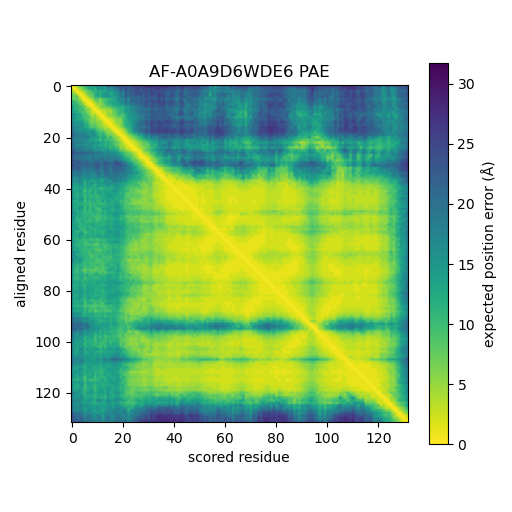 A C 1
ATOM 934 O O . ASP A 1 124 ? -11.230 -5.996 4.904 1.00 62.97 124 ASP A O 1
ATOM 938 N N . ARG A 1 125 ? -11.759 -6.353 2.759 1.00 57.06 125 ARG A N 1
ATOM 939 C CA . ARG A 1 125 ? -13.065 -6.955 3.058 1.00 57.06 125 ARG A CA 1
ATOM 940 C C . ARG A 1 125 ? -12.908 -8.336 3.684 1.00 57.06 125 ARG A C 1
ATOM 942 O O . ARG A 1 125 ? -13.706 -8.714 4.533 1.00 57.06 125 ARG A O 1
ATOM 949 N N . LEU A 1 126 ? -11.888 -9.082 3.262 1.00 49.88 126 LEU A N 1
ATOM 950 C CA . LEU A 1 126 ? -11.611 -10.434 3.746 1.00 49.88 126 LEU A CA 1
ATOM 951 C C . LEU A 1 126 ? -10.916 -10.443 5.114 1.00 49.88 126 LEU A C 1
ATOM 953 O O . LEU A 1 126 ? -11.131 -11.370 5.887 1.00 49.88 126 LEU A O 1
ATOM 957 N N . GLY A 1 127 ? -10.123 -9.418 5.434 1.00 48.84 127 GLY A N 1
ATOM 958 C CA . GLY A 1 127 ? -9.481 -9.253 6.742 1.00 48.84 127 GLY A CA 1
ATOM 959 C C . GLY A 1 127 ? -10.434 -8.871 7.883 1.00 48.84 127 GLY A C 1
ATOM 960 O O . GLY A 1 127 ? -10.040 -8.986 9.039 1.00 48.84 127 GLY A O 1
ATOM 961 N N . VAL A 1 128 ? -11.664 -8.440 7.569 1.00 41.09 128 VAL A N 1
ATOM 962 C CA . VAL A 1 128 ? -12.720 -8.055 8.537 1.00 41.09 128 VAL A CA 1
ATOM 963 C C . VAL A 1 128 ? -13.752 -9.162 8.744 1.00 41.09 128 VAL A C 1
ATOM 965 O O . VAL A 1 128 ? -14.508 -9.112 9.709 1.00 41.09 128 VAL A O 1
ATOM 968 N N . ALA A 1 129 ? -13.809 -10.165 7.862 1.00 31.64 129 ALA A N 1
ATOM 969 C CA . ALA A 1 129 ? -14.750 -11.261 8.042 1.00 31.64 129 ALA A CA 1
ATOM 970 C C . ALA A 1 129 ? -14.425 -11.982 9.366 1.00 31.64 129 ALA A C 1
ATOM 972 O O . ALA A 1 129 ? -13.270 -12.395 9.542 1.00 31.64 129 ALA A O 1
ATOM 973 N N . PRO A 1 130 ? -15.391 -12.127 10.297 1.00 28.11 130 PRO A N 1
ATOM 974 C CA . PRO A 1 130 ? -15.169 -12.911 11.501 1.00 28.11 130 PRO A CA 1
ATOM 975 C C . PRO A 1 130 ? -14.728 -14.306 11.061 1.00 28.11 130 PRO A C 1
ATOM 977 O O . PRO A 1 130 ? -15.376 -14.940 10.224 1.00 28.11 130 PRO A O 1
ATOM 980 N N . ARG A 1 131 ? -13.565 -14.751 11.546 1.00 28.44 131 ARG A N 1
ATOM 981 C CA . ARG A 1 131 ? -13.170 -16.145 11.343 1.00 28.44 131 ARG A CA 1
ATOM 982 C C . ARG A 1 131 ? -14.162 -17.015 12.129 1.00 28.44 131 ARG A C 1
ATOM 984 O O . ARG A 1 131 ? -14.485 -16.620 13.250 1.00 28.44 131 ARG A O 1
ATOM 991 N N . PRO A 1 132 ? -14.660 -18.116 11.539 1.00 30.75 132 PRO A N 1
ATOM 992 C CA . PRO A 1 132 ? -15.505 -19.065 12.256 1.00 30.75 132 PRO A CA 1
ATOM 993 C C . PRO A 1 132 ? -14.771 -19.659 13.460 1.00 30.75 132 PRO A C 1
ATOM 995 O O . PRO A 1 132 ? -13.517 -19.739 13.406 1.00 30.75 132 PRO A O 1
#

Foldseek 3Di:
DPPFVLVLLLLLLVVLLVQVAAEDEDDEAEDAADPCPCVVVVVVVLCPDPPWDWDDDPFKIKTHDNVQQKMKMATDPPQQQPGKIKIWHWDQDPPSYIYIYMYMHGDHDPVSRVVVVVVVVVSNVVSSPPDD

Secondary structure (DSSP, 8-state):
--SSHHHHHHHHHHHHHTTTPPEEEEEEE-PSP---TTHHHHHHHHHTSTT-EEEE-SSEEEEEEGGGTEEEEEEPTT-TT-SEEEEEEEEE-GGGPEEEEEEEEESS-HHHHHHHHHHHHHHHHHSSSPP-

Nearest PDB structures (foldseek):
  3tl1-assembly2_B  TM=6.006E-01  e=6.585E-01  Streptomyces coelicolor
  3tvr-assembly1_A  TM=6.014E-01  e=1.407E+00  Streptomyces coelicolor
  2rez-assembly1_A  TM=6.276E-01  e=1.930E+00  Streptomyces glaucescens
  2res-assembly1_A  TM=6.037E-01  e=2.333E+00  Streptomyces glaucescens
  2kf2-assembly1_A  TM=4.163E-01  e=4.678E+00  Streptomyces coelicolor A3(2)

Solvent-accessible surface area (backbone atoms o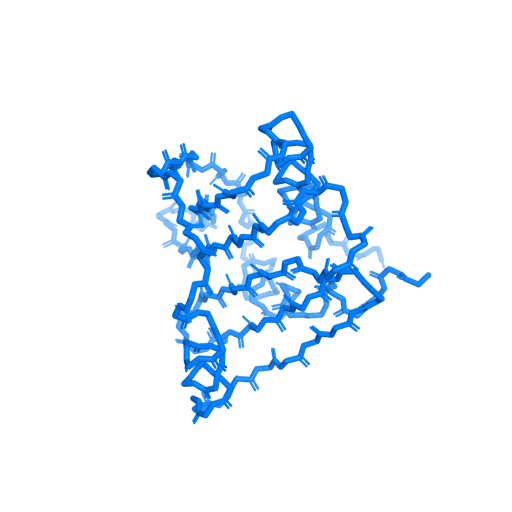nly — not comparable to full-atom values): 7244 Å² total; per-residue (Å²): 141,75,66,65,73,46,50,58,50,29,63,62,32,47,71,37,50,79,53,78,35,54,76,45,79,48,68,77,51,70,64,72,75,45,91,58,83,61,46,68,60,51,51,52,56,52,62,69,38,87,74,40,43,77,39,72,62,92,39,38,40,36,40,18,29,61,94,74,33,34,36,38,38,37,43,30,82,90,27,75,27,32,48,28,39,36,43,34,41,54,43,80,44,84,88,47,20,32,38,40,38,40,36,39,37,42,52,52,44,65,69,40,36,54,54,51,57,52,49,58,61,49,53,57,60,61,50,47,53,80,79,131

pLDDT: mean 72.88, std 18.35, range [28.11, 93.06]

Sequence (132 aa):
MRRLLAVACAGLLALAAAADARVVVFGKRCPPRDTGAGWPAELAALRARPNAEASEDARTLAIALPAQSEAWYYTKAGHPAHPAKAHKIISVIENRAVKVHVEGTFNGSKRAFYTWLKGLSQDDRLGVAPRP

Radius of gyration: 14.49 Å; Cα contacts (8 Å, |Δi|>4): 237; chains: 1; bounding box: 36×32×35 Å

Mean predicted aligned error: 9.64 Å